Protein AF-U9W7J2-F1 (afdb_monomer_lite)

Secondary structure (DSSP, 8-state):
----PPP------HHHHHHHHHHHHHTTS-HHHHHHHHHHHHHHHHHHTT----GGGTTSSTT--

Structure (mmCIF, N/CA/C/O backbone):
data_AF-U9W7J2-F1
#
_entry.id   AF-U9W7J2-F1
#
loop_
_atom_site.group_PDB
_atom_site.id
_atom_site.type_symbol
_atom_site.label_atom_id
_atom_site.label_alt_id
_atom_site.label_comp_id
_atom_site.label_asym_id
_atom_site.label_entity_id
_atom_site.label_seq_id
_atom_site.pdbx_PDB_ins_code
_atom_site.Cartn_x
_atom_site.Cartn_y
_atom_site.Cartn_z
_atom_site.occupancy
_atom_site.B_iso_or_equiv
_atom_site.auth_seq_id
_atom_site.auth_comp_id
_atom_site.auth_asym_id
_atom_site.auth_atom_id
_atom_site.pdbx_PDB_model_num
ATOM 1 N N . MET A 1 1 ? 14.745 11.855 17.684 1.00 44.44 1 MET A N 1
ATOM 2 C CA . MET A 1 1 ? 13.925 10.644 17.903 1.00 44.44 1 MET A CA 1
ATOM 3 C C . MET A 1 1 ? 14.093 9.753 16.686 1.00 44.44 1 MET A C 1
ATOM 5 O O . MET A 1 1 ? 13.786 10.194 15.589 1.00 44.44 1 MET A O 1
ATOM 9 N N . THR A 1 2 ? 14.684 8.572 16.838 1.00 47.41 2 THR A N 1
ATOM 10 C CA . THR A 1 2 ? 14.869 7.611 15.743 1.00 47.41 2 THR A CA 1
ATOM 11 C C . THR A 1 2 ? 13.509 7.032 15.353 1.00 47.41 2 THR A C 1
ATOM 13 O O . THR A 1 2 ? 12.876 6.354 16.158 1.00 47.41 2 THR A O 1
ATOM 16 N N . ALA A 1 3 ? 13.029 7.327 14.143 1.00 61.66 3 ALA A N 1
ATOM 17 C CA . ALA A 1 3 ? 11.843 6.677 13.595 1.00 61.66 3 ALA A CA 1
ATOM 18 C C . ALA A 1 3 ? 12.173 5.191 13.392 1.00 61.66 3 ALA A C 1
ATOM 20 O O . ALA A 1 3 ? 12.961 4.826 12.522 1.00 61.66 3 ALA A O 1
ATOM 21 N N . MET A 1 4 ? 11.658 4.337 14.273 1.00 72.12 4 MET A N 1
ATOM 22 C CA . MET A 1 4 ? 11.939 2.906 14.243 1.00 72.12 4 MET A CA 1
ATOM 23 C C . MET A 1 4 ? 11.063 2.236 13.187 1.00 72.12 4 MET A C 1
ATOM 25 O O . MET A 1 4 ? 9.886 1.976 13.431 1.00 72.12 4 MET A O 1
ATOM 29 N N . THR A 1 5 ? 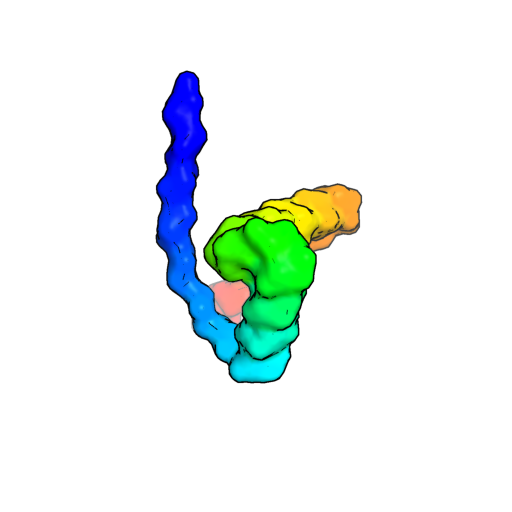11.641 1.906 12.035 1.00 77.38 5 THR A N 1
ATOM 30 C CA . THR A 1 5 ? 10.977 1.048 11.048 1.00 77.38 5 THR A CA 1
ATOM 31 C C . THR A 1 5 ? 10.898 -0.381 11.582 1.00 77.38 5 THR A C 1
ATOM 33 O O . THR A 1 5 ? 11.903 -0.968 11.988 1.00 77.38 5 THR A O 1
ATOM 36 N N . LYS A 1 6 ? 9.699 -0.966 11.575 1.00 86.38 6 LYS A N 1
ATOM 37 C CA . LYS A 1 6 ? 9.485 -2.390 11.859 1.00 86.38 6 LYS A CA 1
ATOM 38 C C . LYS A 1 6 ? 9.336 -3.141 10.540 1.00 86.38 6 LYS A C 1
ATOM 40 O O . LYS A 1 6 ? 8.660 -2.668 9.632 1.00 86.38 6 LYS A O 1
ATOM 45 N N . ARG A 1 7 ? 9.971 -4.310 10.426 1.00 89.88 7 ARG A N 1
ATOM 46 C CA . ARG A 1 7 ? 9.785 -5.206 9.278 1.00 89.88 7 ARG A CA 1
ATOM 47 C C . ARG A 1 7 ? 8.622 -6.145 9.571 1.00 89.88 7 ARG A C 1
ATOM 49 O O . ARG A 1 7 ? 8.630 -6.814 10.599 1.00 89.88 7 ARG A O 1
ATOM 56 N N . VAL A 1 8 ? 7.675 -6.212 8.645 1.00 89.50 8 VAL A N 1
ATOM 57 C CA . VAL A 1 8 ? 6.552 -7.155 8.664 1.00 89.50 8 VAL A CA 1
ATOM 58 C C . VAL A 1 8 ? 6.632 -8.009 7.401 1.00 89.50 8 VAL A C 1
ATOM 60 O O . VAL A 1 8 ? 7.035 -7.517 6.347 1.00 89.50 8 VAL A O 1
ATOM 63 N N . GLN A 1 9 ? 6.295 -9.290 7.517 1.00 93.56 9 GLN A N 1
ATOM 64 C CA . GLN A 1 9 ? 6.112 -10.192 6.381 1.00 93.56 9 GLN A CA 1
ATOM 65 C C . GLN A 1 9 ? 4.616 -10.427 6.189 1.00 93.56 9 GLN A C 1
ATOM 67 O O . GLN A 1 9 ? 3.898 -10.648 7.162 1.00 93.56 9 GLN A O 1
ATOM 72 N N . VAL A 1 10 ? 4.151 -10.362 4.944 1.00 90.38 10 VAL A N 1
ATOM 73 C CA . VAL A 1 10 ? 2.735 -10.496 4.585 1.00 90.38 10 VAL A CA 1
ATOM 74 C C . VAL A 1 10 ? 2.619 -11.490 3.438 1.00 90.38 10 VAL A C 1
ATOM 76 O O . VAL A 1 10 ? 3.433 -11.458 2.519 1.00 90.38 10 VAL A O 1
ATOM 79 N N . THR A 1 11 ? 1.624 -12.372 3.503 1.00 95.50 11 THR A N 1
ATOM 80 C CA . THR A 1 11 ? 1.275 -13.289 2.408 1.00 95.50 11 THR A CA 1
ATOM 81 C C . THR A 1 11 ? -0.003 -12.780 1.759 1.00 95.50 11 THR A C 1
ATOM 83 O O . THR A 1 11 ? -0.964 -12.476 2.464 1.00 95.50 11 THR A O 1
ATOM 86 N N . LEU A 1 12 ? -0.003 -12.652 0.435 1.00 95.12 12 LEU A N 1
ATOM 87 C CA . LEU A 1 12 ? -1.095 -12.068 -0.343 1.00 95.12 12 LEU A CA 1
ATOM 88 C C . LEU A 1 12 ? -1.495 -13.037 -1.465 1.00 95.12 12 LEU A C 1
ATOM 90 O O . LEU A 1 12 ? -0.647 -13.808 -1.910 1.00 95.12 12 LEU A O 1
ATOM 94 N N . PRO A 1 13 ? -2.749 -13.000 -1.950 1.00 97.88 13 PRO A N 1
ATOM 95 C CA . PRO A 1 13 ? -3.125 -13.711 -3.168 1.00 97.88 13 PRO A CA 1
ATOM 96 C C . PRO A 1 13 ? -2.320 -13.214 -4.376 1.00 97.88 13 PRO A C 1
ATOM 98 O O . PRO A 1 13 ? -2.134 -12.003 -4.518 1.00 97.88 13 PRO A O 1
ATOM 101 N N . ASP A 1 14 ? -1.943 -14.120 -5.280 1.00 97.19 14 ASP A N 1
ATOM 102 C CA . ASP A 1 14 ? -1.103 -13.820 -6.455 1.00 97.19 14 ASP A CA 1
ATOM 103 C C . ASP A 1 14 ? -1.613 -12.618 -7.255 1.00 97.19 14 ASP A C 1
ATOM 105 O O . ASP A 1 14 ? -0.871 -11.676 -7.517 1.00 97.19 14 ASP A O 1
ATOM 109 N N . ARG A 1 15 ? -2.924 -12.577 -7.533 1.00 97.69 15 ARG A N 1
ATOM 110 C CA . ARG A 1 15 ? -3.557 -11.473 -8.277 1.00 97.69 15 ARG A CA 1
ATOM 111 C C . ARG A 1 15 ? -3.309 -10.100 -7.647 1.00 97.69 15 ARG A C 1
ATOM 113 O O . ARG A 1 15 ? -3.208 -9.105 -8.356 1.00 97.69 15 ARG A O 1
ATOM 120 N N . LEU A 1 16 ? -3.262 -10.031 -6.316 1.00 97.00 16 LEU A N 1
ATOM 121 C CA . LEU A 1 16 ? -3.008 -8.782 -5.605 1.00 97.00 16 LEU A CA 1
ATOM 122 C C . LEU A 1 16 ? -1.519 -8.427 -5.641 1.00 97.00 16 LEU A C 1
ATOM 124 O O . LEU A 1 16 ? -1.187 -7.260 -5.829 1.00 97.00 16 LEU A O 1
ATOM 128 N N . ALA A 1 17 ? -0.638 -9.417 -5.487 1.00 96.81 17 ALA A N 1
ATOM 129 C CA . ALA A 1 17 ? 0.803 -9.213 -5.604 1.00 96.81 17 ALA A CA 1
ATOM 130 C C . ALA A 1 17 ? 1.179 -8.676 -6.997 1.00 96.81 17 ALA A C 1
ATOM 132 O O . ALA A 1 17 ? 1.857 -7.656 -7.086 1.00 96.81 17 ALA A O 1
ATOM 133 N N . GLU A 1 18 ? 0.642 -9.274 -8.064 1.00 97.88 18 GLU A N 1
ATOM 134 C CA . GLU A 1 18 ? 0.855 -8.831 -9.449 1.00 97.88 18 GLU A CA 1
ATOM 135 C C . GLU A 1 18 ? 0.388 -7.385 -9.677 1.00 97.88 18 GLU A C 1
ATOM 137 O O . GLU A 1 18 ? 1.101 -6.578 -10.276 1.00 97.88 18 GLU A O 1
ATOM 142 N N . ALA A 1 19 ? -0.795 -7.022 -9.169 1.00 98.00 19 ALA A N 1
ATOM 143 C CA . ALA A 1 19 ? -1.304 -5.657 -9.285 1.00 98.00 19 ALA A CA 1
ATOM 144 C C . ALA A 1 19 ? -0.394 -4.643 -8.568 1.00 98.00 19 ALA A C 1
ATOM 146 O O . ALA A 1 19 ? -0.103 -3.574 -9.107 1.00 98.00 19 ALA A O 1
ATOM 147 N N . LEU A 1 20 ? 0.096 -4.983 -7.370 1.00 97.50 20 LEU A N 1
ATOM 148 C CA . LEU A 1 20 ? 1.016 -4.127 -6.620 1.00 97.50 20 LEU A CA 1
ATOM 149 C C . LEU A 1 20 ? 2.371 -3.987 -7.324 1.00 97.50 20 LEU A C 1
ATOM 151 O O . LEU A 1 20 ? 2.936 -2.895 -7.335 1.00 97.50 20 LEU A O 1
ATOM 155 N N . GLU A 1 21 ? 2.884 -5.052 -7.942 1.00 97.44 21 GLU A N 1
ATOM 156 C CA . GLU A 1 21 ? 4.109 -5.003 -8.747 1.00 97.44 21 GLU A CA 1
ATOM 157 C C . GLU A 1 21 ? 3.965 -4.068 -9.951 1.00 97.44 21 GLU A C 1
ATOM 159 O O . GLU A 1 21 ? 4.837 -3.227 -10.184 1.00 97.44 21 GLU A O 1
ATOM 164 N N . GLN A 1 22 ? 2.841 -4.145 -10.669 1.00 98.12 22 GLN A N 1
ATOM 165 C CA . GLN A 1 22 ? 2.549 -3.247 -11.790 1.00 98.12 22 GLN A CA 1
ATOM 166 C C . GLN A 1 22 ? 2.475 -1.784 -11.342 1.00 98.12 22 GLN A C 1
ATOM 168 O O . GLN A 1 22 ? 3.038 -0.905 -11.994 1.00 98.12 22 GLN A O 1
ATOM 173 N N . TRP A 1 23 ? 1.820 -1.511 -10.212 1.00 98.12 23 TRP A N 1
ATOM 174 C CA . TRP A 1 23 ? 1.716 -0.155 -9.669 1.00 98.12 23 TRP A CA 1
ATOM 175 C C . TRP A 1 23 ? 3.066 0.375 -9.188 1.00 98.12 23 TRP A C 1
ATOM 177 O O . TRP A 1 23 ? 3.381 1.542 -9.400 1.00 98.12 23 TRP A O 1
ATOM 187 N N . ALA A 1 24 ? 3.889 -0.475 -8.571 1.00 97.75 24 ALA A N 1
ATOM 188 C CA . ALA A 1 24 ? 5.230 -0.106 -8.131 1.00 97.75 24 ALA A CA 1
ATOM 189 C C . ALA A 1 24 ? 6.128 0.250 -9.324 1.00 97.75 24 ALA A C 1
ATOM 191 O O . ALA A 1 24 ? 6.837 1.258 -9.282 1.00 97.75 24 ALA A O 1
ATOM 192 N N . ALA A 1 25 ? 6.047 -0.542 -10.400 1.00 97.62 25 ALA A N 1
ATOM 193 C CA . ALA A 1 25 ? 6.745 -0.276 -11.651 1.00 97.62 25 ALA A CA 1
ATOM 194 C C . ALA A 1 25 ? 6.276 1.034 -12.303 1.00 97.62 25 ALA A C 1
ATOM 196 O O . ALA A 1 25 ? 7.112 1.836 -12.714 1.00 97.62 25 ALA A O 1
ATOM 197 N N . TYR A 1 26 ? 4.962 1.275 -12.350 1.00 97.25 26 TYR A N 1
ATOM 198 C CA . TYR A 1 26 ? 4.384 2.508 -12.889 1.00 97.25 26 TYR A CA 1
ATOM 199 C C . TYR A 1 26 ? 4.838 3.755 -12.112 1.00 97.25 26 TYR A C 1
ATOM 201 O O . TYR A 1 26 ? 5.264 4.737 -12.715 1.00 97.25 26 TYR A O 1
ATOM 209 N N . ASP A 1 27 ? 4.828 3.693 -10.779 1.00 93.69 27 ASP A N 1
ATOM 210 C CA . ASP A 1 27 ? 5.236 4.806 -9.914 1.00 93.69 27 ASP A CA 1
ATOM 211 C C . ASP A 1 27 ? 6.765 4.958 -9.782 1.00 93.69 27 ASP A C 1
ATOM 213 O O . ASP A 1 27 ? 7.241 5.868 -9.097 1.00 93.69 27 ASP A O 1
ATOM 217 N N . GLY A 1 28 ? 7.548 4.060 -10.390 1.00 96.62 28 GLY A N 1
ATOM 218 C CA . GLY A 1 28 ? 9.009 4.092 -10.349 1.00 96.62 28 GLY A CA 1
ATOM 219 C C . GLY A 1 28 ? 9.596 3.899 -8.947 1.00 96.62 28 GLY A C 1
ATOM 220 O O . GLY A 1 28 ? 10.664 4.439 -8.650 1.00 96.62 28 GLY A O 1
ATOM 221 N N . ARG A 1 29 ? 8.915 3.155 -8.061 1.00 95.50 29 ARG A N 1
ATOM 222 C CA . ARG A 1 29 ? 9.357 2.919 -6.673 1.00 95.50 29 ARG A CA 1
ATOM 223 C C . ARG A 1 29 ? 9.441 1.433 -6.321 1.00 95.50 29 ARG A C 1
ATOM 225 O O . ARG A 1 29 ? 8.724 0.626 -6.902 1.00 95.50 29 ARG A O 1
ATOM 232 N N . PRO A 1 30 ? 10.260 1.046 -5.323 1.00 96.94 30 PRO A N 1
ATOM 233 C CA . PRO A 1 30 ? 10.280 -0.332 -4.843 1.00 96.94 30 PRO A CA 1
ATOM 234 C C . PRO A 1 30 ? 8.904 -0.779 -4.336 1.00 96.94 30 PRO A C 1
ATOM 236 O O . PRO A 1 30 ? 8.228 -0.025 -3.629 1.00 96.94 30 PRO A O 1
ATOM 239 N N . LEU A 1 31 ? 8.537 -2.033 -4.618 1.00 95.94 31 LEU A N 1
ATOM 240 C CA . LEU A 1 31 ? 7.285 -2.648 -4.160 1.00 95.94 31 LEU A CA 1
ATOM 241 C C . LEU A 1 31 ? 7.089 -2.507 -2.645 1.00 95.94 31 LEU A C 1
ATOM 243 O O . LEU A 1 31 ? 6.018 -2.127 -2.188 1.00 95.94 31 LEU A O 1
ATOM 247 N N . SER A 1 32 ? 8.142 -2.736 -1.859 1.00 94.06 32 SER A N 1
ATOM 248 C CA . SER A 1 32 ? 8.101 -2.587 -0.399 1.00 94.06 32 SER A CA 1
ATOM 249 C C . SER A 1 32 ? 7.718 -1.175 0.047 1.00 94.06 32 SER A C 1
ATOM 251 O O . SER A 1 32 ? 6.995 -1.020 1.029 1.00 94.06 32 SER A O 1
ATOM 253 N N . ASN A 1 33 ? 8.165 -0.152 -0.685 1.00 94.56 33 ASN A N 1
ATOM 254 C CA . ASN A 1 33 ? 7.856 1.240 -0.388 1.00 94.56 33 ASN A CA 1
ATOM 255 C C . ASN A 1 33 ? 6.402 1.574 -0.752 1.00 94.56 33 ASN A C 1
ATOM 257 O O . ASN A 1 33 ? 5.711 2.233 0.020 1.00 94.56 33 ASN A O 1
ATOM 261 N N . LEU A 1 34 ? 5.914 1.063 -1.891 1.00 96.06 34 LEU A N 1
ATOM 262 C CA . LEU A 1 34 ? 4.494 1.138 -2.243 1.00 96.06 34 LEU A CA 1
ATOM 263 C C . LEU A 1 34 ? 3.627 0.481 -1.163 1.00 96.06 34 LEU A C 1
ATOM 265 O O . LEU A 1 34 ? 2.677 1.098 -0.694 1.00 96.06 34 LEU A O 1
ATOM 269 N N . CYS A 1 35 ? 3.964 -0.739 -0.745 1.00 95.50 35 CYS A N 1
ATOM 270 C CA . CYS A 1 35 ? 3.216 -1.452 0.285 1.00 95.50 35 CYS A CA 1
ATOM 271 C C . CYS A 1 35 ? 3.202 -0.687 1.613 1.00 95.50 35 CYS A C 1
ATOM 273 O O . CYS A 1 35 ? 2.151 -0.584 2.236 1.00 95.50 35 CYS A O 1
ATOM 275 N N . ALA A 1 36 ? 4.337 -0.116 2.029 1.00 94.00 36 ALA A N 1
ATOM 276 C CA . ALA A 1 36 ? 4.410 0.700 3.239 1.00 94.00 36 ALA A CA 1
ATOM 277 C C . ALA A 1 36 ? 3.470 1.915 3.164 1.00 94.00 36 ALA A C 1
ATOM 279 O O . ALA A 1 36 ? 2.680 2.129 4.081 1.00 94.00 36 ALA A O 1
ATOM 280 N N . PHE A 1 37 ? 3.494 2.649 2.047 1.00 94.56 37 PHE A N 1
ATOM 281 C CA . PHE A 1 37 ? 2.605 3.788 1.816 1.00 94.56 37 PHE A CA 1
ATOM 282 C C . PHE A 1 37 ? 1.123 3.389 1.818 1.00 94.56 37 PHE A C 1
ATOM 284 O O . PHE A 1 37 ? 0.301 4.046 2.453 1.00 94.56 37 PHE A O 1
ATOM 291 N N . LEU A 1 38 ? 0.769 2.300 1.129 1.00 95.50 38 LEU A N 1
ATOM 292 C CA . LEU A 1 38 ? -0.616 1.828 1.062 1.00 95.50 38 LEU A CA 1
ATOM 293 C C . LEU A 1 38 ? -1.131 1.369 2.430 1.00 95.50 38 LEU A C 1
ATOM 295 O O . LEU A 1 38 ? -2.276 1.657 2.770 1.00 95.50 38 LEU A O 1
ATOM 299 N N . LEU A 1 39 ? -0.291 0.700 3.226 1.00 94.25 39 LEU A N 1
ATOM 300 C CA . LEU A 1 39 ? -0.629 0.306 4.595 1.00 94.25 39 LEU A CA 1
ATOM 301 C C . LEU A 1 39 ? -0.840 1.526 5.495 1.00 94.25 39 LEU A C 1
ATOM 303 O O . LEU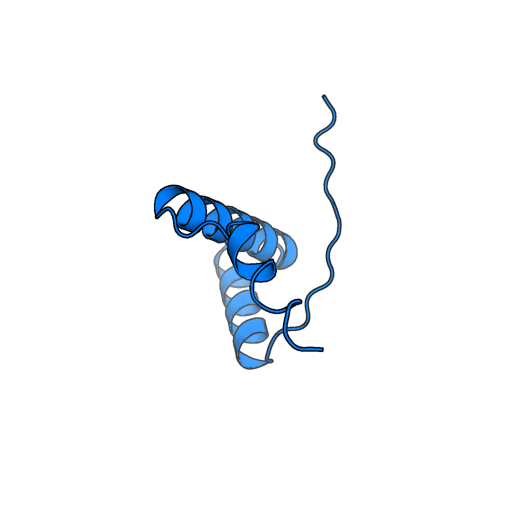 A 1 39 ? -1.829 1.581 6.221 1.00 94.25 39 LEU A O 1
ATOM 307 N N . GLU A 1 40 ? 0.053 2.515 5.430 1.00 93.69 40 GLU A N 1
ATOM 308 C CA . GLU A 1 40 ? -0.088 3.758 6.191 1.00 93.69 40 GLU A CA 1
ATOM 309 C C . GLU A 1 40 ? -1.381 4.489 5.819 1.00 93.69 40 GLU A C 1
ATOM 311 O O . GLU A 1 40 ? -2.169 4.835 6.701 1.00 93.69 40 GLU A O 1
ATOM 316 N N . LYS A 1 41 ? -1.646 4.645 4.515 1.00 95.06 41 LYS A N 1
ATOM 317 C CA . LYS A 1 41 ? -2.876 5.263 4.017 1.00 95.06 41 LYS A CA 1
ATOM 318 C C . LYS A 1 41 ? -4.118 4.518 4.506 1.00 95.06 41 LYS A C 1
ATOM 320 O O . LYS A 1 41 ? -5.032 5.154 5.012 1.00 95.06 41 LYS A O 1
ATOM 325 N N . ALA A 1 42 ? -4.146 3.189 4.405 1.00 93.62 42 ALA A N 1
ATOM 326 C CA . ALA A 1 42 ? -5.289 2.390 4.843 1.00 93.62 42 ALA A CA 1
ATOM 327 C C . ALA A 1 42 ? -5.580 2.559 6.346 1.00 93.62 42 ALA A C 1
ATOM 329 O O . ALA A 1 42 ? -6.739 2.676 6.742 1.00 93.62 42 ALA A O 1
ATOM 330 N N . VAL A 1 43 ? -4.539 2.616 7.183 1.00 92.69 43 VAL A N 1
ATOM 331 C CA . VAL A 1 43 ? -4.690 2.860 8.627 1.00 92.69 43 VA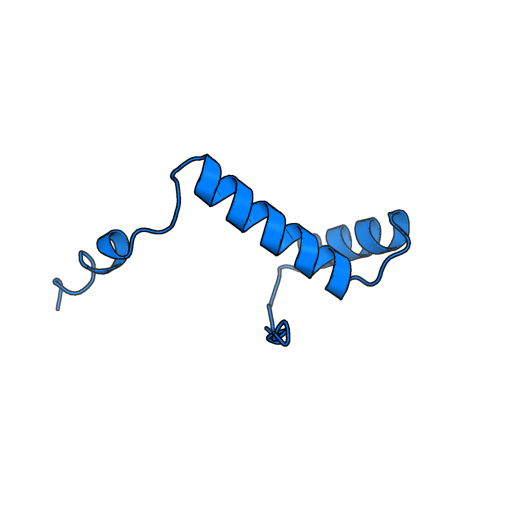L A CA 1
ATOM 332 C C . VAL A 1 43 ? -5.184 4.281 8.901 1.00 92.69 43 VAL A C 1
ATOM 334 O O . VAL A 1 43 ? -6.055 4.470 9.749 1.00 92.69 43 VAL A O 1
ATOM 337 N N . LEU A 1 44 ? -4.656 5.284 8.196 1.00 92.94 44 LEU A N 1
ATOM 338 C CA . LEU A 1 44 ? -5.109 6.672 8.324 1.00 92.94 44 LEU A CA 1
ATOM 339 C C . LEU A 1 44 ? -6.575 6.830 7.907 1.00 92.94 44 LEU A C 1
ATOM 341 O O . LEU A 1 44 ? -7.344 7.447 8.641 1.00 92.94 44 LEU A O 1
ATOM 345 N N . ASP A 1 45 ? -6.970 6.230 6.784 1.00 93.12 45 ASP A N 1
ATOM 346 C CA . ASP A 1 45 ? -8.347 6.252 6.289 1.00 93.12 45 ASP A CA 1
ATOM 347 C C . ASP A 1 45 ? -9.301 5.588 7.302 1.00 93.12 45 ASP A C 1
ATOM 349 O O . ASP A 1 45 ? -10.354 6.143 7.616 1.00 93.12 45 ASP A O 1
ATOM 353 N N . ALA A 1 46 ? -8.916 4.444 7.887 1.00 90.88 46 ALA A N 1
ATOM 354 C CA . ALA A 1 46 ? -9.708 3.765 8.917 1.00 90.88 46 ALA A CA 1
ATOM 355 C C . ALA A 1 46 ? -9.888 4.622 10.182 1.00 90.88 46 ALA A C 1
ATOM 357 O O . ALA A 1 46 ? -10.996 4.714 10.716 1.00 90.88 46 ALA A O 1
ATOM 358 N N . LYS A 1 47 ? -8.820 5.300 10.627 1.00 88.88 47 LYS A N 1
ATOM 359 C CA . LYS A 1 47 ? -8.861 6.241 11.758 1.00 88.88 47 LYS A CA 1
ATOM 360 C C . LYS A 1 47 ? -9.791 7.418 11.489 1.00 88.88 47 LYS A C 1
ATOM 362 O O . LYS A 1 47 ? -10.583 7.780 12.353 1.00 88.88 47 LYS A O 1
ATOM 367 N N . GLN A 1 48 ? -9.712 8.001 10.295 1.00 90.25 48 GLN A N 1
ATOM 368 C CA . GLN A 1 48 ? -10.567 9.120 9.894 1.00 90.25 48 GLN A CA 1
ATOM 369 C C . GLN A 1 48 ? -12.038 8.712 9.778 1.00 90.25 48 GLN A C 1
ATOM 371 O O . GLN A 1 48 ? -12.918 9.490 10.135 1.00 90.25 48 GLN A O 1
ATOM 376 N N . ALA A 1 49 ? -12.307 7.490 9.319 1.00 89.56 49 ALA A N 1
ATOM 377 C CA . ALA A 1 49 ? -13.656 6.950 9.215 1.00 89.56 49 ALA A CA 1
ATOM 378 C C . ALA A 1 49 ? -14.253 6.513 10.568 1.00 89.56 49 ALA A C 1
ATOM 380 O O . ALA A 1 49 ? -15.426 6.151 10.621 1.00 89.56 49 ALA A O 1
ATOM 381 N N . GLY A 1 50 ? -13.468 6.512 11.653 1.00 85.25 50 GLY A N 1
ATOM 382 C CA . GLY A 1 50 ? -13.902 5.992 12.952 1.00 85.25 50 GLY A CA 1
ATOM 383 C C . GLY A 1 50 ? -14.127 4.475 12.963 1.00 85.25 50 GLY A C 1
ATOM 384 O O . GLY A 1 50 ? -14.791 3.971 13.861 1.00 85.25 50 GLY A O 1
ATOM 385 N N . VAL A 1 51 ? -13.578 3.750 11.980 1.00 80.12 51 VAL A N 1
ATOM 386 C CA . VAL A 1 51 ? -13.628 2.277 11.862 1.00 80.12 51 VAL A CA 1
ATOM 387 C C . VAL A 1 51 ? -12.321 1.669 12.388 1.00 80.12 51 VAL A C 1
ATOM 389 O O . VAL A 1 51 ? -11.869 0.614 11.947 1.00 80.12 51 VAL A O 1
ATOM 392 N N . GLU A 1 52 ? -11.647 2.372 13.299 1.00 76.44 52 GLU A N 1
ATOM 393 C CA . GLU A 1 52 ? -10.490 1.814 13.985 1.00 76.44 52 GLU A CA 1
ATOM 394 C C . GLU A 1 52 ? -10.936 0.558 14.739 1.00 76.44 52 GLU A C 1
ATOM 396 O O . GLU A 1 52 ? -11.989 0.551 15.377 1.00 76.44 52 GLU A O 1
ATOM 401 N N . TRP A 1 53 ? -10.145 -0.511 14.632 1.00 66.94 53 TRP A N 1
ATOM 402 C CA . TRP A 1 53 ? -10.376 -1.747 15.367 1.00 66.94 53 TRP A CA 1
ATOM 403 C C . TRP A 1 53 ? -10.358 -1.404 16.859 1.00 66.94 53 TRP A C 1
ATOM 405 O O . TRP A 1 53 ? -9.294 -1.180 17.434 1.00 66.94 53 TRP A O 1
ATOM 415 N N . SER A 1 54 ? -11.536 -1.308 17.473 1.00 60.28 54 SER A N 1
ATOM 416 C CA . SER A 1 54 ? -11.655 -1.097 18.906 1.00 60.28 54 SER A CA 1
ATOM 417 C C . SER A 1 54 ? -11.264 -2.399 19.589 1.00 60.28 54 SER A C 1
ATOM 419 O O . SER A 1 54 ? -11.751 -3.471 19.236 1.00 60.28 54 SER A O 1
ATOM 421 N N . GLU A 1 55 ? -10.423 -2.324 20.618 1.00 55.81 55 GLU A N 1
ATOM 422 C CA . GLU A 1 55 ? -10.082 -3.471 21.477 1.00 55.81 55 GLU A CA 1
ATOM 423 C C . GLU A 1 55 ? -11.343 -4.164 22.054 1.00 55.81 55 GLU A C 1
ATOM 425 O O . GLU A 1 55 ? -11.316 -5.337 22.433 1.00 55.81 55 GLU A O 1
ATOM 430 N N . SER A 1 56 ? -12.480 -3.457 22.036 1.00 52.34 56 SER A N 1
ATOM 431 C CA . SER A 1 56 ? -13.807 -3.945 22.421 1.00 52.34 56 SER A CA 1
ATOM 432 C C . SER A 1 56 ? -14.356 -5.050 21.506 1.00 52.34 56 SER A C 1
ATOM 434 O O . SER A 1 56 ? -15.145 -5.870 21.974 1.00 52.34 56 SER A O 1
ATOM 436 N N . ASP A 1 57 ? -13.933 -5.122 20.240 1.00 53.72 57 ASP A N 1
ATOM 437 C CA . ASP A 1 57 ? -14.424 -6.122 19.278 1.00 53.72 57 ASP A CA 1
ATOM 438 C C . ASP A 1 57 ? -13.842 -7.527 19.523 1.00 53.72 57 ASP A C 1
ATOM 440 O O . ASP A 1 57 ? -14.418 -8.528 19.101 1.00 53.72 57 ASP A O 1
ATOM 444 N N . HIS A 1 58 ? -12.739 -7.640 20.274 1.00 48.69 58 HIS A N 1
ATOM 445 C CA . HIS A 1 58 ? -12.147 -8.928 20.667 1.00 48.69 58 HIS A CA 1
ATOM 446 C C . HIS A 1 58 ? -12.543 -9.407 22.072 1.00 48.69 58 HIS A C 1
ATOM 448 O O . HIS A 1 58 ? -12.275 -10.561 22.423 1.00 48.69 58 HIS A O 1
ATOM 454 N N . ALA A 1 59 ? -13.191 -8.566 22.884 1.00 50.94 59 ALA A N 1
ATOM 455 C CA . ALA A 1 59 ? -13.624 -8.944 24.230 1.00 50.94 59 ALA A CA 1
ATOM 456 C C . ALA A 1 59 ? -14.890 -9.827 24.235 1.00 50.94 59 ALA A C 1
ATOM 458 O O . ALA A 1 59 ? -15.129 -10.553 25.199 1.00 50.94 59 ALA A O 1
ATOM 459 N N . SER A 1 60 ? -15.685 -9.813 23.162 1.00 50.84 60 SER A N 1
ATOM 460 C 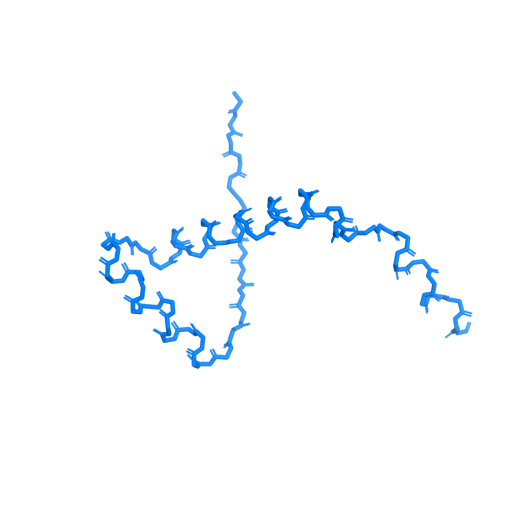CA . SER A 1 60 ? -16.945 -10.562 23.052 1.00 50.84 60 SER A CA 1
ATOM 461 C C . SER A 1 60 ? -16.780 -12.020 22.589 1.00 50.84 60 SER A C 1
ATOM 463 O O . SER A 1 60 ? -17.671 -12.832 22.835 1.00 50.84 60 SER A O 1
ATOM 465 N N . ASP A 1 61 ? -15.636 -12.395 22.004 1.00 53.28 61 ASP A N 1
ATOM 466 C CA . ASP A 1 61 ? -15.396 -13.759 21.492 1.00 53.28 61 ASP A CA 1
ATOM 467 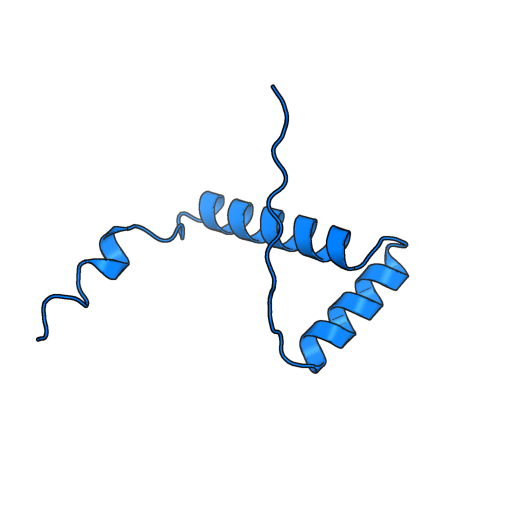C C . ASP A 1 61 ? -14.776 -14.716 22.534 1.00 53.28 61 ASP A C 1
ATOM 469 O O . ASP A 1 61 ? -14.883 -15.935 22.424 1.00 53.28 61 ASP A O 1
ATOM 473 N N . LYS A 1 62 ? -14.199 -14.197 23.628 1.00 51.16 62 LYS A N 1
ATOM 474 C CA . LYS A 1 62 ? -13.593 -15.037 24.686 1.00 51.16 62 LYS A CA 1
ATOM 475 C C . LYS A 1 62 ? -14.561 -15.525 25.773 1.00 51.16 62 LYS A C 1
ATOM 477 O O . LYS A 1 62 ? -14.114 -16.171 26.715 1.00 51.16 62 LYS A O 1
ATOM 482 N N . SER A 1 63 ? -15.867 -15.265 25.660 1.00 54.31 63 SER A N 1
ATOM 483 C CA . SER A 1 63 ? 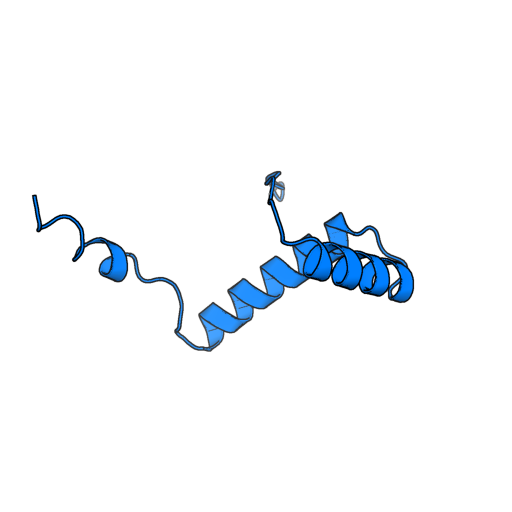-16.872 -15.710 26.650 1.00 54.31 63 SER A CA 1
ATOM 484 C C . SER A 1 63 ? -17.644 -16.981 26.242 1.00 54.31 63 SER A C 1
ATOM 486 O O . SER A 1 63 ? -18.546 -17.420 26.951 1.00 54.31 63 SER A O 1
ATOM 488 N N . ARG A 1 64 ? -17.282 -17.617 25.117 1.00 51.31 64 ARG A N 1
ATOM 489 C CA . ARG A 1 64 ? -17.786 -18.944 24.716 1.00 51.31 64 ARG A CA 1
ATOM 490 C C . ARG A 1 64 ? -16.678 -19.997 24.772 1.00 51.31 64 ARG A C 1
ATOM 492 O O . ARG A 1 64 ? -16.257 -20.518 23.741 1.00 51.31 64 ARG A O 1
ATOM 499 N N . LYS A 1 65 ? -16.213 -20.336 25.972 1.00 41.38 65 LYS A N 1
ATOM 500 C CA . LYS A 1 65 ? -15.622 -21.655 26.217 1.00 41.38 65 LYS A CA 1
ATOM 501 C C . LYS A 1 65 ? -15.819 -22.095 27.654 1.00 41.38 65 LYS A C 1
ATOM 503 O O . LYS A 1 65 ? -15.656 -21.233 28.541 1.00 41.38 65 LYS A O 1
#

Foldseek 3Di:
DDPDDDDDDDDDPPVVVVVLVVVCVVVVHDSVVSVVVVVVVVQVVCVVVVVPPDPVVVVVVVPPD

pLDDT: mean 83.08, std 18.3, range [41.38, 98.12]

Sequence (65 aa):
MTAMTKRVQVTLPDRLAEALEQWAAYDGRPLSNLCAFLLEKAVLDAKQAGVEWSESDHASDKSRK

Radius of gyration: 16.32 Å; chains: 1; bounding box: 33×32×40 Å